Protein AF-X1HHQ2-F1 (afdb_monomer_lite)

InterPro domains:
  IPR000014 PAS domain [PF13188] (53-90)
  IPR000700 PAS-associated, C-terminal [PS50113] (1-49)
  IPR035965 PAS domain superfamily [SSF55785] (5-42)
  IPR035965 PAS domain superfamily [SSF55785] (36-102)

pLDDT: mean 83.86, std 17.15, range [32.47, 96.12]

Secondary structure (DSSP, 8-state):
--EEEEEETTEEEEEEEEEEE-TTS-EEEEEEEEEE-HHHHHHHHHHHHHHHHHHHHHHH-SS--EEEEE-TTS-EEEEEE-HHHHHHHT--GGGGTT-B--TTS---------

Organism: NCBI:txid412755

Sequence (114 aa):
REATIRQLNGRWVEISADPVFNDEGEITGAVHIITDITQRKLAELKSIESEKRFRNIFESIPIGLHVYKLNSDGQLVFIDANPTADKILNADYKATIGTFISKKECQFDELNTI

Structure (mmCIF, N/CA/C/O backbone):
data_AF-X1HHQ2-F1
#
_entry.id   AF-X1HHQ2-F1
#
loop_
_atom_site.group_PDB
_atom_site.id
_atom_site.type_symbol
_atom_site.label_atom_id
_atom_site.label_alt_id
_atom_site.label_comp_id
_atom_site.label_asym_id
_atom_site.label_entity_id
_atom_site.label_seq_id
_atom_site.pdbx_PDB_ins_code
_atom_site.Cartn_x
_atom_site.Cartn_y
_atom_site.Cartn_z
_atom_site.occupancy
_atom_site.B_iso_or_equiv
_atom_site.auth_seq_id
_atom_site.auth_comp_id
_atom_site.auth_asym_id
_atom_site.auth_atom_id
_atom_site.pdbx_PDB_model_num
ATOM 1 N N . ARG A 1 1 ? 17.901 -9.599 -19.672 1.00 63.44 1 ARG A N 1
ATOM 2 C CA . ARG A 1 1 ? 16.909 -8.522 -19.495 1.00 63.44 1 ARG A CA 1
ATOM 3 C C . ARG A 1 1 ? 16.755 -8.087 -18.037 1.00 63.44 1 ARG A C 1
ATOM 5 O O . ARG A 1 1 ? 15.857 -8.546 -17.341 1.00 63.44 1 ARG A O 1
ATOM 12 N N . GLU A 1 2 ? 17.608 -7.175 -17.580 1.00 74.94 2 GLU A N 1
ATOM 13 C CA . GLU A 1 2 ? 17.379 -6.415 -16.345 1.00 74.94 2 GLU A CA 1
ATOM 14 C C . GLU A 1 2 ? 16.826 -5.038 -16.727 1.00 74.94 2 GLU A C 1
ATOM 16 O O . GLU A 1 2 ? 17.381 -4.358 -17.593 1.00 74.94 2 GLU A O 1
ATOM 21 N N . ALA A 1 3 ? 15.696 -4.646 -16.138 1.00 84.31 3 ALA A N 1
ATOM 22 C CA . ALA A 1 3 ? 15.099 -3.332 -16.349 1.00 84.31 3 ALA A CA 1
ATOM 23 C C . ALA A 1 3 ? 15.422 -2.436 -15.151 1.00 84.31 3 ALA A C 1
ATOM 25 O O . ALA A 1 3 ? 15.148 -2.794 -14.007 1.00 84.31 3 ALA A O 1
ATOM 26 N N . THR A 1 4 ? 16.000 -1.266 -15.408 1.00 91.88 4 THR A N 1
ATOM 27 C CA . THR A 1 4 ? 16.317 -0.277 -14.375 1.00 91.88 4 THR A CA 1
ATOM 28 C C . THR A 1 4 ? 15.399 0.926 -14.511 1.00 91.88 4 THR A C 1
ATOM 30 O 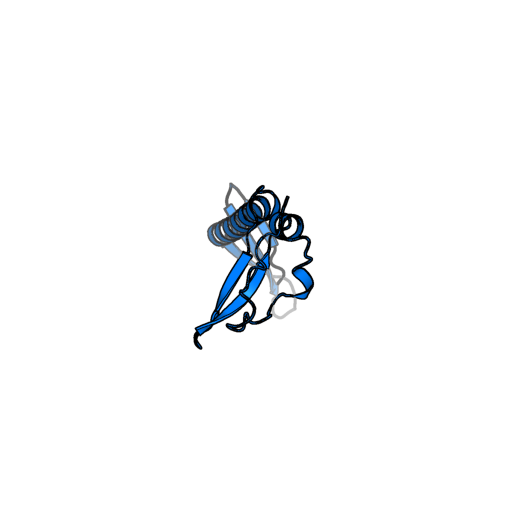O . THR A 1 4 ? 15.257 1.496 -15.591 1.00 91.88 4 THR A O 1
ATOM 33 N N . ILE A 1 5 ? 14.813 1.354 -13.395 1.00 93.56 5 ILE A N 1
ATOM 34 C CA . ILE A 1 5 ? 14.018 2.579 -13.336 1.00 93.56 5 ILE A CA 1
ATOM 35 C C . ILE A 1 5 ? 14.932 3.753 -12.974 1.00 93.56 5 ILE A C 1
ATOM 37 O O . ILE A 1 5 ? 15.689 3.701 -12.000 1.00 93.56 5 ILE A O 1
ATOM 41 N N . ARG A 1 6 ? 14.859 4.827 -13.759 1.00 92.44 6 ARG A N 1
ATOM 42 C CA . ARG A 1 6 ? 15.592 6.080 -13.544 1.00 92.44 6 ARG A CA 1
ATOM 43 C C . ARG A 1 6 ? 14.648 7.265 -13.680 1.00 92.44 6 ARG A C 1
ATOM 45 O O . ARG A 1 6 ? 13.663 7.207 -14.411 1.00 92.44 6 ARG A O 1
ATOM 52 N N . GLN A 1 7 ? 14.972 8.352 -12.993 1.00 92.25 7 GLN A N 1
ATOM 53 C CA . GLN A 1 7 ? 14.294 9.626 -13.181 1.00 92.25 7 GLN A CA 1
ATOM 54 C C . GLN A 1 7 ? 15.178 10.532 -14.042 1.00 92.25 7 GLN A C 1
ATOM 56 O O . GLN A 1 7 ? 16.324 10.791 -13.684 1.00 92.25 7 GLN A O 1
ATOM 61 N N . LEU A 1 8 ? 14.660 10.987 -15.182 1.00 90.19 8 LEU A N 1
ATOM 62 C CA . LEU A 1 8 ? 15.361 11.848 -16.135 1.00 90.19 8 LEU A CA 1
ATOM 63 C C . LEU A 1 8 ? 14.459 13.033 -16.484 1.00 90.19 8 LEU A C 1
ATOM 65 O O . LEU A 1 8 ? 13.341 12.840 -16.957 1.00 90.19 8 LEU A O 1
ATOM 69 N N . ASN A 1 9 ? 14.928 14.260 -16.241 1.00 89.94 9 ASN A N 1
ATOM 70 C CA . ASN A 1 9 ? 14.209 15.504 -16.563 1.00 89.94 9 ASN A CA 1
ATOM 71 C C . ASN A 1 9 ? 12.746 15.528 -16.069 1.00 89.94 9 ASN A C 1
ATOM 73 O O . ASN A 1 9 ? 11.834 15.921 -16.794 1.00 89.94 9 ASN A O 1
ATOM 77 N N . GLY A 1 10 ? 12.509 15.056 -14.840 1.00 87.75 10 GLY A N 1
ATOM 78 C CA . GLY A 1 10 ? 11.174 15.015 -14.231 1.00 87.75 10 GLY A CA 1
ATOM 79 C C . GLY A 1 10 ? 10.280 13.859 -14.692 1.00 87.75 10 GLY A C 1
ATOM 80 O O . GLY A 1 10 ? 9.161 13.734 -14.201 1.00 87.75 10 GLY A O 1
ATOM 81 N N . ARG A 1 11 ? 10.763 12.984 -15.579 1.00 92.06 11 ARG A N 1
ATOM 82 C CA . ARG A 1 11 ? 10.050 11.784 -16.028 1.00 92.06 11 ARG A CA 1
ATOM 83 C C . ARG A 1 11 ? 10.655 10.532 -15.426 1.00 92.06 11 ARG A C 1
ATOM 85 O O . ARG A 1 11 ? 11.868 10.442 -15.248 1.00 92.06 11 ARG A O 1
ATOM 92 N N . TRP A 1 12 ? 9.807 9.560 -15.134 1.00 95.12 12 TRP A N 1
ATOM 93 C CA . TRP A 1 12 ? 10.245 8.226 -14.758 1.00 95.12 12 TRP A CA 1
ATOM 94 C C . TRP A 1 12 ? 10.363 7.391 -16.018 1.00 95.12 12 TRP A C 1
ATOM 96 O O . TRP A 1 12 ? 9.391 7.249 -16.755 1.00 95.12 12 TRP A O 1
ATOM 106 N N . VAL A 1 13 ? 11.541 6.832 -16.254 1.00 96.12 13 VAL A N 1
ATOM 107 C CA . VAL A 1 13 ? 11.797 5.944 -17.382 1.00 96.12 13 VAL A CA 1
ATOM 108 C C . VAL A 1 13 ? 12.263 4.590 -16.882 1.00 96.12 13 VAL A C 1
ATOM 110 O O . VAL A 1 13 ? 13.068 4.485 -15.959 1.00 96.12 13 VAL A O 1
ATOM 113 N N . GLU A 1 14 ? 11.739 3.547 -17.497 1.00 95.94 14 GLU A N 1
ATOM 114 C CA . GLU A 1 14 ? 12.211 2.181 -17.348 1.00 95.94 14 GLU A CA 1
ATOM 115 C C . GLU A 1 14 ? 13.080 1.867 -18.560 1.00 95.94 14 GLU A C 1
ATOM 117 O O . GLU A 1 14 ? 12.644 2.021 -19.701 1.00 95.94 14 GLU A O 1
ATOM 122 N N . ILE A 1 15 ? 14.333 1.499 -18.310 1.00 94.81 15 ILE A N 1
ATOM 123 C CA . ILE A 1 15 ? 15.318 1.230 -19.353 1.00 94.81 15 ILE A CA 1
ATOM 124 C C . ILE A 1 15 ? 15.741 -0.224 -19.225 1.00 94.81 15 ILE A C 1
ATOM 126 O O . ILE A 1 15 ? 16.207 -0.646 -18.167 1.00 94.81 15 ILE A O 1
ATOM 130 N N . SER A 1 16 ? 15.604 -0.980 -20.309 1.00 94.31 16 SER A N 1
ATOM 131 C CA . SER A 1 16 ? 16.189 -2.315 -20.439 1.00 94.31 16 SER A CA 1
ATOM 132 C C . SER A 1 16 ? 17.062 -2.372 -21.683 1.00 94.31 16 SER A C 1
ATOM 134 O O . SER A 1 16 ? 16.780 -1.694 -22.673 1.00 94.31 16 SER A O 1
ATOM 136 N N . ALA A 1 17 ? 18.141 -3.141 -21.602 1.00 94.06 17 ALA A N 1
ATOM 137 C CA . ALA A 1 17 ? 19.074 -3.343 -22.694 1.00 94.06 17 ALA A CA 1
ATOM 138 C C . ALA A 1 17 ? 19.389 -4.831 -22.808 1.00 94.06 17 ALA A C 1
ATOM 140 O O . ALA A 1 17 ? 19.671 -5.469 -21.792 1.00 94.06 17 ALA A O 1
ATOM 141 N N . ASP A 1 18 ? 19.353 -5.361 -24.025 1.00 93.56 18 ASP A N 1
ATOM 142 C CA . ASP A 1 18 ? 19.777 -6.728 -24.310 1.00 93.56 18 ASP A CA 1
ATOM 143 C C . ASP A 1 18 ? 20.801 -6.703 -25.465 1.00 93.56 18 ASP A C 1
ATOM 145 O O . ASP A 1 18 ? 20.575 -6.018 -26.470 1.00 93.56 18 ASP A O 1
ATOM 149 N N . PRO A 1 19 ? 21.954 -7.384 -25.322 1.00 93.94 19 PRO A N 1
ATOM 150 C CA . PRO A 1 19 ? 22.965 -7.448 -26.371 1.00 93.94 19 PRO A CA 1
ATOM 151 C C . PRO A 1 19 ? 22.457 -8.247 -27.577 1.00 93.94 19 PRO A C 1
ATOM 153 O O . PRO A 1 19 ? 21.691 -9.200 -27.436 1.00 93.94 19 PRO A O 1
ATOM 156 N N . VAL A 1 20 ? 22.914 -7.859 -28.763 1.00 94.50 20 VAL A N 1
ATOM 157 C CA . VAL A 1 20 ? 22.691 -8.577 -30.020 1.00 94.50 20 VAL A CA 1
ATOM 158 C C . VAL A 1 20 ? 23.981 -9.296 -30.376 1.00 94.50 20 VAL A C 1
ATOM 160 O O . VAL A 1 20 ? 25.042 -8.671 -30.407 1.00 94.50 20 VAL A O 1
ATOM 163 N N . PHE A 1 21 ? 23.878 -10.595 -30.633 1.00 95.62 21 PHE A N 1
ATOM 164 C CA . PHE A 1 21 ? 25.005 -11.444 -31.003 1.00 95.62 21 PHE A CA 1
ATOM 165 C C . PHE A 1 21 ? 24.936 -11.806 -32.491 1.00 95.62 21 PHE A C 1
ATOM 167 O O . PHE A 1 21 ? 23.837 -11.936 -33.034 1.00 95.62 21 PHE A O 1
ATOM 174 N N . ASN A 1 22 ? 26.087 -11.952 -33.151 1.00 94.81 22 ASN A N 1
ATOM 175 C CA . ASN A 1 22 ? 26.169 -12.637 -34.446 1.00 94.81 22 ASN A CA 1
ATOM 176 C C . ASN A 1 22 ? 26.175 -14.168 -34.265 1.00 94.81 22 ASN A C 1
ATOM 178 O O . ASN A 1 22 ? 26.164 -14.680 -33.143 1.00 94.81 22 ASN A O 1
ATOM 182 N N . ASP A 1 23 ? 26.240 -14.893 -35.382 1.00 95.12 23 ASP A N 1
ATOM 183 C CA . ASP A 1 23 ? 26.292 -16.361 -35.407 1.00 95.12 23 ASP A CA 1
ATOM 184 C C . ASP A 1 23 ? 27.562 -16.938 -34.744 1.00 95.12 23 ASP A C 1
ATOM 186 O O . ASP A 1 23 ? 27.595 -18.111 -34.376 1.00 95.12 23 ASP A O 1
ATOM 190 N N . GLU A 1 24 ? 28.596 -16.115 -34.548 1.00 95.19 24 GLU A N 1
ATOM 191 C CA . GLU A 1 24 ? 29.866 -16.467 -33.897 1.00 95.19 24 GLU A CA 1
ATOM 192 C C . GLU A 1 24 ? 29.842 -16.201 -32.377 1.00 95.19 24 GLU A C 1
ATOM 194 O O . GLU A 1 24 ? 30.803 -16.510 -31.672 1.00 95.19 24 GLU A O 1
ATOM 199 N N . GLY A 1 25 ? 28.734 -15.670 -31.845 1.00 92.94 25 GLY A N 1
ATOM 200 C CA . GLY A 1 25 ? 28.579 -15.333 -30.428 1.00 92.94 25 GLY A CA 1
ATOM 201 C C . GLY A 1 25 ? 29.235 -14.009 -30.021 1.00 92.94 25 GLY A C 1
ATOM 202 O O . GLY A 1 25 ? 29.320 -13.705 -28.830 1.00 92.94 25 GLY A O 1
ATOM 203 N N . GLU A 1 26 ? 29.678 -13.202 -30.983 1.00 94.88 26 GLU A N 1
ATOM 204 C CA . GLU A 1 26 ? 30.251 -11.879 -30.754 1.00 94.88 26 GLU A CA 1
ATOM 205 C C . GLU A 1 26 ? 29.158 -10.809 -30.676 1.00 94.88 26 GLU A C 1
ATOM 207 O O . GLU A 1 26 ? 28.161 -10.846 -31.400 1.00 94.88 26 GLU A O 1
ATOM 212 N N . ILE A 1 27 ? 29.347 -9.822 -29.797 1.00 94.19 27 ILE A N 1
ATOM 213 C CA . ILE A 1 27 ? 28.402 -8.713 -29.633 1.00 94.19 27 ILE A CA 1
ATOM 214 C C . ILE A 1 27 ? 28.509 -7.775 -30.838 1.00 94.19 27 ILE A C 1
ATOM 216 O O . ILE A 1 27 ? 29.525 -7.111 -31.032 1.00 94.19 27 ILE A O 1
ATOM 220 N N . THR A 1 28 ? 27.424 -7.659 -31.598 1.00 95.12 28 THR A N 1
ATOM 221 C CA . THR A 1 28 ? 27.305 -6.752 -32.751 1.00 95.12 28 THR A CA 1
ATOM 222 C C . THR A 1 28 ? 26.515 -5.486 -32.441 1.00 95.12 28 THR A C 1
ATOM 224 O O . THR A 1 28 ? 26.560 -4.520 -33.202 1.00 95.12 28 THR A O 1
ATOM 227 N N . GLY A 1 29 ? 25.811 -5.454 -31.309 1.00 93.31 29 GLY A N 1
ATOM 228 C CA . GLY A 1 29 ? 25.075 -4.279 -30.865 1.00 93.31 29 GLY A CA 1
ATOM 229 C C . GLY A 1 29 ? 24.273 -4.519 -29.593 1.00 93.31 29 GLY A C 1
ATOM 230 O O . GLY A 1 29 ? 24.471 -5.503 -28.882 1.00 93.31 29 GLY A O 1
ATOM 231 N N . ALA A 1 30 ? 23.347 -3.606 -29.309 1.00 92.88 30 ALA A N 1
ATOM 232 C CA . ALA A 1 30 ? 22.404 -3.726 -28.205 1.00 92.88 30 ALA A CA 1
ATOM 233 C C . ALA A 1 30 ? 21.039 -3.159 -28.603 1.00 92.88 30 ALA A C 1
ATOM 235 O O . ALA A 1 30 ? 20.950 -2.125 -29.268 1.00 92.88 30 ALA A O 1
ATOM 236 N N . VAL A 1 31 ? 19.972 -3.818 -28.160 1.00 93.69 31 VAL A N 1
ATOM 237 C CA . VAL A 1 31 ? 18.606 -3.303 -28.252 1.00 93.69 31 VAL A CA 1
ATOM 238 C C . VAL A 1 31 ? 18.272 -2.628 -26.934 1.00 93.69 31 VAL A C 1
ATOM 240 O O . VAL A 1 31 ? 18.278 -3.271 -25.887 1.00 93.69 31 VAL A O 1
ATOM 243 N N . HIS A 1 32 ? 17.948 -1.338 -26.993 1.00 93.19 32 HIS A N 1
ATOM 244 C CA . HIS A 1 32 ? 17.473 -0.579 -25.843 1.00 93.19 32 HIS A CA 1
ATOM 245 C C . HIS A 1 32 ? 15.969 -0.351 -25.941 1.00 93.19 32 HIS A C 1
ATOM 247 O O . HIS A 1 32 ? 15.468 0.152 -26.946 1.00 93.19 32 HIS A O 1
ATOM 253 N N . ILE A 1 33 ? 15.254 -0.661 -24.864 1.00 93.31 33 ILE A N 1
ATOM 254 C CA . ILE A 1 33 ? 13.852 -0.291 -24.689 1.00 93.31 33 ILE A CA 1
ATOM 255 C C . ILE A 1 33 ? 13.795 0.742 -23.574 1.00 93.31 33 ILE A C 1
ATOM 257 O O . ILE A 1 33 ? 14.188 0.457 -22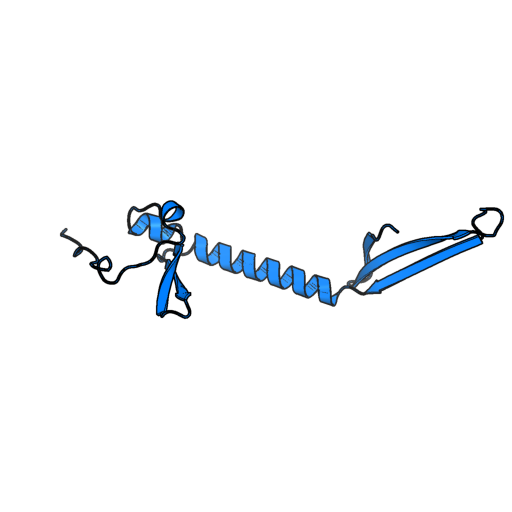.442 1.00 93.31 33 ILE A O 1
ATOM 261 N N . ILE A 1 34 ? 13.299 1.931 -23.911 1.00 94.00 34 ILE A N 1
ATOM 262 C CA . ILE A 1 34 ? 13.069 3.031 -22.976 1.00 94.00 34 ILE A CA 1
ATOM 263 C C . ILE A 1 34 ? 11.566 3.271 -22.929 1.00 94.00 34 ILE A C 1
ATOM 265 O O . ILE A 1 34 ? 10.955 3.642 -23.930 1.00 94.00 34 ILE A O 1
ATOM 269 N N . THR A 1 35 ? 10.959 3.045 -21.772 1.00 94.81 35 THR A N 1
ATOM 270 C CA . THR A 1 35 ? 9.525 3.243 -21.560 1.00 94.81 35 THR A CA 1
ATOM 271 C C . THR A 1 35 ? 9.311 4.367 -20.563 1.00 94.81 35 THR A C 1
ATOM 273 O O . THR A 1 35 ? 9.804 4.308 -19.440 1.00 94.81 35 THR A O 1
ATOM 276 N N . ASP A 1 36 ? 8.563 5.397 -20.959 1.00 95.00 36 ASP A N 1
ATOM 277 C CA . ASP A 1 36 ? 8.091 6.422 -20.029 1.00 95.00 36 ASP A CA 1
ATOM 278 C C . ASP A 1 36 ? 7.015 5.813 -19.119 1.00 95.00 36 ASP A C 1
ATOM 280 O O . ASP A 1 36 ? 5.936 5.424 -19.566 1.00 95.00 36 ASP A O 1
ATOM 284 N N . ILE A 1 37 ? 7.329 5.709 -17.831 1.00 95.56 37 ILE A N 1
ATOM 285 C CA . ILE A 1 37 ? 6.460 5.163 -16.786 1.00 95.56 37 ILE A CA 1
ATOM 286 C C . ILE A 1 37 ? 6.006 6.249 -15.801 1.00 95.56 37 ILE A C 1
ATOM 288 O O . ILE A 1 37 ? 5.548 5.935 -14.700 1.00 95.56 37 ILE A O 1
ATOM 292 N N . THR A 1 38 ? 6.117 7.529 -16.171 1.00 94.88 38 THR A N 1
ATOM 293 C CA . THR A 1 38 ? 5.801 8.666 -15.289 1.00 94.88 38 THR A CA 1
ATOM 294 C C . THR A 1 38 ? 4.383 8.581 -14.738 1.00 94.88 38 THR A C 1
ATOM 296 O O . THR A 1 38 ? 4.188 8.683 -13.530 1.00 94.88 38 THR A O 1
ATOM 299 N N . GLN A 1 39 ? 3.395 8.318 -15.596 1.00 94.62 39 GLN A N 1
ATOM 300 C CA . GLN A 1 39 ? 1.993 8.222 -15.175 1.00 94.62 39 GLN A CA 1
ATOM 301 C C . GLN A 1 39 ? 1.757 7.057 -14.208 1.00 94.62 39 GLN A C 1
ATOM 303 O O . GLN A 1 39 ? 1.088 7.228 -13.190 1.00 94.62 39 GLN A O 1
ATOM 308 N N . ARG A 1 40 ? 2.375 5.895 -14.473 1.00 94.19 40 ARG A N 1
ATOM 309 C CA . ARG A 1 40 ? 2.319 4.727 -13.580 1.00 94.19 40 ARG A CA 1
ATOM 310 C C . ARG A 1 40 ? 2.877 5.077 -12.201 1.00 94.19 40 ARG A C 1
ATOM 312 O O . ARG A 1 40 ? 2.242 4.785 -11.192 1.00 94.19 40 ARG A O 1
ATOM 319 N N . LYS A 1 41 ? 4.035 5.745 -12.160 1.00 93.88 41 LYS A N 1
ATOM 320 C CA . LYS A 1 41 ? 4.688 6.140 -10.907 1.00 93.88 41 LYS A CA 1
ATOM 321 C C . LYS A 1 41 ? 3.914 7.201 -10.134 1.00 93.88 41 LYS A C 1
ATOM 323 O O . LYS A 1 41 ? 3.813 7.094 -8.918 1.00 93.88 41 LYS A O 1
ATOM 328 N N . LEU A 1 42 ? 3.324 8.187 -10.806 1.00 92.12 42 LEU A N 1
ATOM 329 C CA . LEU A 1 42 ? 2.490 9.192 -10.141 1.00 92.12 42 LEU A CA 1
ATOM 330 C C . LEU A 1 42 ? 1.228 8.577 -9.525 1.00 92.12 42 LEU A C 1
ATOM 332 O O . LEU A 1 42 ? 0.868 8.930 -8.405 1.00 92.12 42 LEU A O 1
ATOM 336 N N . ALA A 1 43 ? 0.581 7.637 -10.219 1.00 91.50 43 ALA A N 1
ATOM 337 C CA . ALA A 1 43 ? -0.572 6.920 -9.678 1.00 91.50 43 ALA A CA 1
ATOM 338 C C . ALA A 1 43 ? -0.202 6.084 -8.439 1.00 91.50 43 ALA A C 1
ATOM 340 O O . ALA A 1 43 ? -0.902 6.144 -7.429 1.00 91.50 43 ALA A O 1
ATOM 341 N N . GLU A 1 44 ? 0.925 5.367 -8.491 1.00 92.38 44 GLU A N 1
ATOM 342 C CA . GLU A 1 44 ? 1.468 4.596 -7.364 1.00 92.38 44 GLU A CA 1
ATOM 343 C C . GLU A 1 44 ? 1.745 5.500 -6.152 1.00 92.38 44 GLU A C 1
ATOM 345 O O . GLU A 1 44 ? 1.249 5.245 -5.054 1.00 92.38 44 GLU A O 1
ATOM 350 N N . LEU A 1 45 ? 2.463 6.610 -6.359 1.00 92.12 45 LEU A N 1
ATOM 351 C CA . LEU A 1 45 ? 2.784 7.56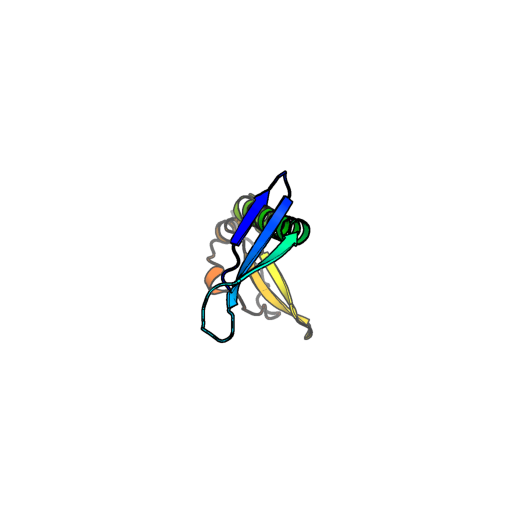8 -5.300 1.00 92.12 45 LEU A CA 1
ATOM 352 C C . LEU A 1 45 ? 1.531 8.197 -4.691 1.00 92.12 45 LEU A C 1
ATOM 354 O O . LEU A 1 45 ? 1.431 8.283 -3.470 1.00 92.12 45 LEU A O 1
ATOM 358 N N . LYS A 1 46 ? 0.550 8.575 -5.518 1.00 91.31 46 LYS A N 1
ATOM 359 C CA . LYS A 1 46 ? -0.725 9.121 -5.042 1.00 91.31 46 LYS A CA 1
ATOM 360 C C . LYS A 1 46 ? -1.497 8.109 -4.196 1.00 91.31 46 LYS A C 1
ATOM 362 O O . LYS A 1 46 ? -2.101 8.496 -3.196 1.00 91.31 46 LYS A O 1
ATOM 367 N N . SER A 1 47 ? -1.480 6.830 -4.576 1.00 91.56 47 SER A N 1
ATOM 368 C CA . SER A 1 47 ? -2.106 5.761 -3.790 1.00 91.56 47 SER A CA 1
ATOM 369 C C . SER A 1 47 ? -1.435 5.627 -2.424 1.00 91.56 47 SER A C 1
ATOM 371 O O . SER A 1 47 ? -2.119 5.660 -1.404 1.00 91.56 47 SER A O 1
ATOM 373 N N . ILE A 1 48 ? -0.100 5.571 -2.397 1.00 92.44 48 ILE A N 1
ATOM 374 C CA . ILE A 1 48 ? 0.689 5.473 -1.160 1.00 92.44 48 ILE A CA 1
ATOM 375 C C . ILE A 1 48 ? 0.462 6.692 -0.260 1.00 92.44 48 ILE A C 1
ATOM 377 O O . ILE A 1 48 ? 0.299 6.554 0.950 1.00 92.44 48 ILE A O 1
ATOM 381 N N . GLU A 1 49 ? 0.457 7.898 -0.825 1.00 92.19 49 GLU A N 1
ATOM 382 C CA . GLU A 1 49 ? 0.221 9.130 -0.073 1.00 92.19 49 GLU A CA 1
ATOM 383 C C . GLU A 1 49 ? -1.194 9.171 0.510 1.00 92.19 49 GLU A C 1
ATOM 385 O O . GLU A 1 49 ? -1.375 9.528 1.674 1.00 92.19 49 GLU A O 1
ATOM 390 N N . SER A 1 50 ? -2.192 8.749 -0.269 1.00 91.19 50 SER A N 1
ATOM 391 C CA . SER A 1 50 ? -3.583 8.686 0.186 1.00 91.19 50 SER A CA 1
ATOM 392 C C . SER A 1 50 ? -3.757 7.669 1.313 1.00 91.19 50 SER A C 1
ATOM 394 O O . SER A 1 50 ? -4.404 7.983 2.310 1.00 91.19 50 SER A O 1
ATOM 396 N N . GLU A 1 51 ? -3.142 6.489 1.197 1.00 92.06 51 GLU A N 1
ATOM 397 C CA . GLU A 1 51 ? -3.161 5.467 2.246 1.00 92.06 51 GLU A CA 1
ATOM 398 C C . GLU A 1 51 ? -2.462 5.956 3.518 1.00 92.06 51 GLU A C 1
ATOM 400 O O . GLU A 1 51 ? -3.027 5.855 4.605 1.00 92.06 51 GLU A O 1
ATOM 405 N N . LYS A 1 52 ? -1.271 6.559 3.400 1.00 93.19 52 LYS A N 1
ATOM 406 C CA . LYS A 1 52 ? -0.558 7.152 4.543 1.00 93.19 52 LYS A CA 1
ATOM 407 C C . LYS A 1 52 ? -1.381 8.238 5.216 1.00 93.19 52 LYS A C 1
ATOM 409 O O . LYS A 1 52 ? -1.477 8.271 6.438 1.00 93.19 52 LYS A O 1
ATOM 414 N N . ARG A 1 53 ? -1.994 9.125 4.430 1.00 91.75 53 ARG A N 1
ATOM 415 C CA . ARG A 1 53 ? -2.855 10.185 4.956 1.00 91.75 53 ARG A CA 1
ATOM 416 C C . ARG A 1 53 ? -4.064 9.601 5.678 1.00 91.75 53 ARG A C 1
ATOM 418 O O . ARG A 1 53 ? -4.367 10.051 6.778 1.00 91.75 53 ARG A O 1
ATOM 425 N N . PHE A 1 54 ? -4.723 8.605 5.087 1.00 92.25 54 PHE A N 1
ATOM 426 C CA . PHE A 1 54 ? -5.829 7.900 5.727 1.00 92.25 54 PHE A CA 1
ATOM 427 C C . PHE A 1 54 ? -5.385 7.258 7.041 1.00 92.25 54 PHE A C 1
ATOM 429 O O . PHE A 1 54 ? -6.006 7.524 8.062 1.00 92.25 54 PHE A O 1
ATOM 436 N N . ARG A 1 55 ? -4.285 6.497 7.041 1.00 91.25 55 ARG A N 1
ATOM 437 C CA . ARG A 1 55 ? -3.742 5.836 8.233 1.00 91.25 55 ARG A CA 1
ATOM 438 C C . ARG A 1 55 ? -3.413 6.831 9.340 1.00 91.25 55 ARG A C 1
ATOM 440 O O . ARG A 1 55 ? -3.839 6.639 10.470 1.00 91.25 55 ARG A O 1
ATOM 447 N N . ASN A 1 56 ? -2.746 7.933 9.002 1.00 91.69 56 ASN A N 1
ATOM 448 C CA . ASN A 1 56 ? -2.432 8.986 9.962 1.00 91.69 56 ASN A CA 1
ATOM 449 C C . ASN A 1 56 ? -3.699 9.575 10.587 1.00 91.69 56 ASN A C 1
ATOM 451 O O . ASN A 1 56 ? -3.752 9.755 11.799 1.00 91.69 56 ASN A O 1
ATOM 455 N N . ILE A 1 57 ? -4.721 9.876 9.780 1.00 91.50 57 ILE A N 1
ATOM 456 C CA . ILE A 1 57 ? -6.002 10.378 10.291 1.00 91.50 57 ILE A CA 1
ATOM 457 C C . ILE A 1 57 ? -6.656 9.313 11.173 1.00 91.50 57 ILE A C 1
ATOM 459 O O . ILE A 1 57 ? -6.991 9.599 12.315 1.00 91.50 57 ILE A O 1
ATOM 463 N N . PHE A 1 58 ? -6.792 8.089 10.672 1.00 93.81 58 PHE A N 1
ATOM 464 C CA . PHE A 1 58 ? -7.431 6.985 11.375 1.00 93.81 58 PHE A CA 1
ATOM 465 C C . PHE A 1 58 ? -6.797 6.756 12.753 1.00 93.81 58 PHE A C 1
ATOM 467 O O . PHE A 1 58 ? -7.513 6.728 13.749 1.00 93.81 58 PHE A O 1
ATOM 474 N N . GLU A 1 59 ? -5.465 6.694 12.830 1.00 92.25 59 GLU A N 1
ATOM 475 C CA . GLU A 1 59 ? -4.724 6.395 14.060 1.00 92.25 59 GLU A CA 1
ATOM 476 C C . GLU A 1 59 ? -4.649 7.567 15.056 1.00 92.25 59 GLU A C 1
ATOM 478 O O . GLU A 1 59 ? -4.558 7.326 16.260 1.00 92.25 59 GLU A O 1
ATOM 483 N N . SER A 1 60 ? -4.676 8.823 14.589 1.00 91.25 60 SER A N 1
ATOM 484 C CA . SER A 1 60 ? -4.401 9.996 15.444 1.00 91.25 60 SER A CA 1
ATOM 485 C C . SER A 1 60 ? -5.627 10.783 15.901 1.00 91.25 60 SER A C 1
ATOM 487 O O . SER A 1 60 ? -5.510 11.591 16.825 1.00 91.25 60 SER A O 1
ATOM 489 N N . ILE A 1 61 ? -6.797 10.592 15.284 1.00 93.94 61 ILE A N 1
ATOM 490 C CA . ILE A 1 61 ? -7.972 11.379 15.664 1.00 93.94 61 ILE A CA 1
ATOM 491 C C . ILE A 1 61 ? -8.481 11.002 17.066 1.00 93.94 61 ILE A C 1
ATOM 493 O O . ILE A 1 61 ? -8.543 9.821 17.418 1.00 93.94 61 ILE A O 1
ATOM 497 N N . PRO A 1 62 ? -8.939 11.984 17.862 1.00 91.69 62 PRO A N 1
ATOM 498 C CA . PRO A 1 62 ? -9.491 11.756 19.197 1.00 91.69 62 PRO A CA 1
ATOM 499 C C . PRO A 1 62 ? -10.954 11.269 19.163 1.00 91.69 62 PRO A C 1
ATOM 501 O O . PRO A 1 62 ? -11.700 11.472 20.114 1.00 91.69 62 PRO A O 1
ATOM 504 N N . ILE A 1 63 ? -11.375 10.633 18.066 1.00 92.56 63 ILE A N 1
ATOM 505 C CA . ILE A 1 63 ? -12.713 10.066 17.879 1.00 92.56 63 ILE A CA 1
ATOM 506 C C . ILE A 1 63 ? -12.554 8.560 17.689 1.00 92.56 63 ILE A C 1
ATOM 508 O O . ILE A 1 63 ? -11.727 8.132 16.884 1.00 92.56 63 ILE A O 1
ATOM 512 N N . GLY A 1 64 ? -13.343 7.766 18.414 1.00 92.62 64 GLY A N 1
ATOM 513 C CA . GLY A 1 64 ? -13.412 6.325 18.196 1.00 92.62 64 GLY A CA 1
ATOM 514 C C . GLY A 1 64 ? -14.079 6.007 16.858 1.00 92.62 64 GLY A C 1
ATOM 515 O O . GLY A 1 64 ? -15.200 6.446 16.607 1.00 92.62 64 GLY A O 1
ATOM 516 N N . LEU A 1 65 ? -13.391 5.261 15.998 1.00 92.44 65 LEU A N 1
ATOM 517 C CA . LEU A 1 65 ? -13.913 4.777 14.724 1.00 92.44 65 LEU A CA 1
ATOM 518 C C . LEU A 1 65 ? -13.925 3.258 14.699 1.00 92.44 65 LEU A C 1
ATOM 520 O O . LEU A 1 65 ? -12.902 2.631 14.958 1.00 92.44 65 LEU A O 1
ATOM 524 N N . HIS A 1 66 ? -15.058 2.698 14.283 1.00 91.06 66 HIS A N 1
ATOM 525 C CA . HIS A 1 66 ? -15.198 1.297 13.908 1.00 91.06 66 HIS A CA 1
ATOM 526 C C . HIS A 1 66 ? -15.575 1.198 12.435 1.00 91.06 66 HIS A C 1
ATOM 528 O O . HIS A 1 66 ? -16.426 1.942 11.941 1.00 91.06 66 HIS A O 1
ATOM 534 N N . VAL A 1 67 ? -14.948 0.263 11.736 1.00 91.00 67 VAL A N 1
ATOM 535 C CA . VAL A 1 67 ? -15.161 0.005 10.318 1.00 91.00 67 VAL A CA 1
ATOM 536 C C . VAL A 1 67 ? -15.863 -1.333 10.175 1.00 91.00 67 VAL A C 1
ATOM 538 O O . VAL A 1 67 ? -15.388 -2.358 10.662 1.00 91.00 67 VAL A O 1
ATOM 541 N N . TYR A 1 68 ? -16.981 -1.319 9.457 1.00 91.62 68 TYR A N 1
ATOM 542 C CA . TYR A 1 68 ? -17.769 -2.508 9.169 1.00 91.62 68 TYR A CA 1
ATOM 543 C C . TYR A 1 68 ? -17.912 -2.698 7.667 1.00 91.62 68 TYR A C 1
ATOM 545 O O . TYR A 1 68 ? -18.042 -1.735 6.910 1.00 91.62 68 TYR A O 1
ATOM 553 N N . LYS A 1 69 ? -17.947 -3.957 7.241 1.00 91.88 69 LYS A N 1
ATOM 554 C CA . LYS A 1 69 ? -18.313 -4.345 5.884 1.00 91.88 69 LYS A CA 1
ATOM 555 C C . LYS A 1 69 ? -19.689 -4.985 5.911 1.00 91.88 69 LYS A C 1
ATOM 557 O O . LYS A 1 69 ? -19.912 -5.941 6.647 1.00 91.88 69 LYS A O 1
ATOM 562 N N . LEU A 1 70 ? -20.586 -4.479 5.073 1.00 91.50 70 LEU A N 1
ATOM 563 C CA . LEU A 1 70 ? -21.844 -5.148 4.781 1.00 91.50 70 LEU A CA 1
AT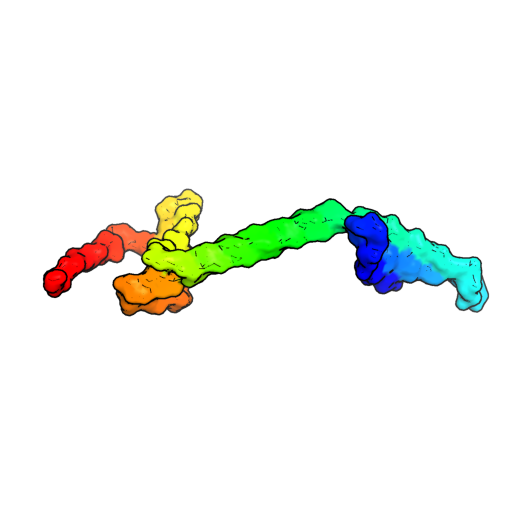OM 564 C C . LEU A 1 70 ? -21.602 -6.189 3.686 1.00 91.50 70 LEU A C 1
ATOM 566 O O . LEU A 1 70 ? -21.228 -5.846 2.562 1.00 91.50 70 LEU A O 1
ATOM 570 N N . ASN A 1 71 ? -21.784 -7.457 4.026 1.00 89.25 71 ASN A N 1
ATOM 571 C CA . ASN A 1 71 ? -21.742 -8.549 3.065 1.00 89.25 71 ASN A CA 1
ATOM 572 C C . ASN A 1 71 ? -23.045 -8.621 2.253 1.00 89.25 71 ASN A C 1
ATOM 574 O O . ASN A 1 71 ? -24.073 -8.050 2.618 1.00 89.25 71 ASN A O 1
ATOM 578 N N . SER A 1 72 ? -23.005 -9.342 1.129 1.00 91.38 72 SER A N 1
ATOM 579 C CA . SER A 1 72 ? -24.143 -9.491 0.209 1.00 91.38 72 SER A CA 1
ATOM 580 C C . SER A 1 72 ? -25.343 -10.229 0.812 1.00 91.38 72 SER A C 1
ATOM 582 O O . SER A 1 72 ? -26.454 -10.094 0.314 1.00 91.38 72 SER A O 1
ATOM 584 N N . ASP A 1 73 ? -25.131 -10.996 1.878 1.00 88.50 73 ASP A N 1
ATOM 585 C CA . ASP A 1 73 ? -26.161 -11.664 2.680 1.00 88.50 73 ASP A CA 1
ATOM 586 C C . ASP A 1 73 ? -26.755 -10.760 3.781 1.00 88.50 73 ASP A C 1
ATOM 588 O O . ASP A 1 73 ? -27.595 -11.199 4.566 1.00 88.50 73 ASP A O 1
ATOM 592 N N . GLY A 1 74 ? -26.340 -9.489 3.838 1.00 86.00 74 GLY A N 1
ATOM 593 C CA . GLY A 1 74 ? -26.823 -8.502 4.801 1.00 86.00 74 GLY A CA 1
ATOM 594 C C . GLY A 1 74 ? -26.122 -8.548 6.160 1.00 86.00 74 GLY A C 1
ATOM 595 O O . GLY A 1 74 ? -26.547 -7.848 7.080 1.00 86.00 74 GLY A O 1
ATOM 596 N N . GLN A 1 75 ? -25.061 -9.345 6.313 1.00 85.75 75 GLN A N 1
ATOM 597 C CA . GLN A 1 75 ? -24.304 -9.421 7.560 1.00 85.75 75 GLN A CA 1
ATOM 598 C C . GLN A 1 75 ? -23.290 -8.278 7.676 1.00 85.75 75 GLN A C 1
ATOM 600 O O . GLN A 1 75 ? -22.548 -7.997 6.733 1.00 85.75 75 GLN A O 1
ATOM 605 N N . LEU A 1 76 ? -23.236 -7.639 8.849 1.00 88.06 76 LEU A N 1
ATOM 606 C CA . LEU A 1 76 ? -22.180 -6.689 9.194 1.00 88.06 76 LEU A CA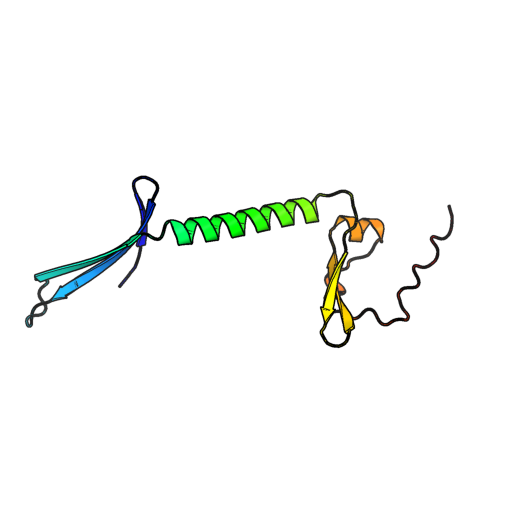 1
ATOM 607 C C . LEU A 1 76 ? -20.998 -7.438 9.808 1.00 88.06 76 LEU A C 1
ATOM 609 O O . LEU A 1 76 ? -21.124 -8.074 10.856 1.00 88.06 76 LEU A O 1
ATOM 613 N N . VAL A 1 77 ? -19.851 -7.328 9.150 1.00 87.00 77 VAL A N 1
ATOM 614 C CA . VAL A 1 77 ? -18.577 -7.873 9.614 1.00 87.00 77 VAL A CA 1
ATOM 615 C C . VAL A 1 77 ? -17.729 -6.728 10.128 1.00 87.00 77 VAL A C 1
ATOM 617 O O . VAL A 1 77 ? -17.520 -5.747 9.412 1.00 87.00 77 VAL A O 1
ATOM 620 N N . PHE A 1 78 ? -17.241 -6.848 11.357 1.00 87.75 78 PHE A N 1
ATOM 621 C CA . PHE A 1 78 ? -16.280 -5.900 11.901 1.00 87.75 78 PHE A CA 1
ATOM 622 C C . PHE A 1 78 ? -14.922 -6.084 11.215 1.00 87.75 78 PHE A C 1
ATOM 624 O O . PHE A 1 78 ? -14.394 -7.193 11.149 1.00 87.75 78 PHE A O 1
ATOM 631 N N . ILE A 1 79 ? -14.378 -5.002 10.663 1.00 90.19 79 ILE A N 1
ATOM 632 C CA . ILE A 1 79 ? -13.148 -5.021 9.863 1.00 90.19 79 ILE A CA 1
ATOM 633 C C . ILE A 1 79 ? -11.990 -4.387 10.616 1.00 90.19 79 ILE A C 1
ATOM 635 O O . ILE A 1 79 ? -10.880 -4.903 10.535 1.00 90.19 79 ILE A O 1
ATOM 639 N N . ASP A 1 80 ? -12.232 -3.273 11.306 1.00 90.62 80 ASP A N 1
ATOM 640 C CA . ASP A 1 80 ? -11.161 -2.539 11.972 1.00 90.62 80 ASP A CA 1
ATOM 641 C C . ASP A 1 80 ? -11.695 -1.544 13.009 1.00 90.62 80 ASP A C 1
ATOM 643 O O . ASP A 1 80 ? -12.839 -1.090 12.921 1.00 90.62 80 ASP A O 1
ATOM 647 N N . ALA A 1 81 ? -10.838 -1.152 13.944 1.00 91.50 81 ALA A N 1
ATOM 648 C CA . ALA A 1 81 ? -11.062 -0.057 14.877 1.00 91.50 81 ALA A CA 1
ATOM 649 C C . ALA A 1 81 ? -9.795 0.782 15.009 1.00 91.50 81 ALA A C 1
ATOM 651 O O . ALA A 1 81 ? -8.679 0.270 14.927 1.00 91.50 81 ALA A O 1
ATOM 652 N N . ASN A 1 82 ? -9.955 2.085 15.226 1.00 93.62 82 ASN A N 1
ATOM 653 C CA . ASN A 1 82 ? -8.796 2.913 15.516 1.00 93.62 82 ASN A CA 1
ATOM 654 C C . ASN A 1 82 ? -8.368 2.805 16.993 1.00 93.62 82 ASN A C 1
ATOM 656 O O . ASN A 1 82 ? -9.194 2.500 17.854 1.00 93.62 82 ASN A O 1
ATOM 660 N N . PRO A 1 83 ? -7.109 3.151 17.331 1.00 93.19 83 PRO A N 1
ATOM 661 C CA . PRO A 1 83 ? -6.613 3.060 18.707 1.00 93.19 83 PRO A CA 1
ATOM 662 C C . PRO A 1 83 ? -7.408 3.905 19.710 1.00 93.19 83 PRO A C 1
ATOM 664 O O . PRO A 1 83 ? -7.379 3.652 20.912 1.00 93.19 83 PRO A O 1
ATOM 667 N N . THR A 1 84 ? -8.081 4.959 19.246 1.00 93.88 84 THR A N 1
ATOM 668 C CA . THR A 1 84 ? -8.937 5.776 20.108 1.00 93.88 84 THR A CA 1
ATOM 669 C C . THR A 1 84 ? -10.215 5.036 20.499 1.00 93.88 84 THR A C 1
ATOM 671 O O . THR A 1 84 ? -10.635 5.150 21.648 1.00 93.88 84 THR A O 1
ATOM 674 N N . ALA A 1 85 ? -10.812 4.251 19.600 1.00 91.44 85 ALA A N 1
ATOM 675 C CA . ALA A 1 85 ? -11.970 3.422 19.921 1.00 91.44 85 ALA A CA 1
ATOM 676 C C . ALA A 1 85 ? -11.625 2.354 20.965 1.00 91.44 85 ALA A C 1
ATOM 678 O O . ALA A 1 85 ? -12.344 2.236 21.956 1.00 91.44 85 ALA A O 1
ATOM 679 N N . ASP A 1 86 ? -10.480 1.679 20.799 1.00 89.00 86 ASP A N 1
ATOM 680 C CA . ASP A 1 86 ? -9.944 0.719 21.775 1.00 89.00 86 ASP A CA 1
ATOM 681 C C . ASP A 1 86 ? -9.848 1.346 23.177 1.00 89.00 86 ASP A C 1
ATOM 683 O O . ASP A 1 86 ? -10.311 0.784 24.169 1.00 89.00 86 ASP A O 1
ATOM 687 N N . LYS A 1 87 ? -9.296 2.566 23.262 1.00 89.06 87 LYS A N 1
ATOM 688 C CA . LYS A 1 87 ? -9.162 3.305 24.528 1.00 89.06 87 LYS A CA 1
ATOM 689 C C . LYS A 1 87 ? -10.506 3.681 25.143 1.00 89.06 87 LYS A C 1
ATOM 691 O O . LYS A 1 87 ? -10.659 3.567 26.354 1.00 89.06 87 LYS A O 1
ATOM 696 N N . ILE A 1 88 ? -11.450 4.167 24.336 1.00 88.69 88 ILE A N 1
ATOM 697 C CA . ILE A 1 88 ? -12.770 4.608 24.815 1.00 88.69 88 ILE A CA 1
ATOM 698 C C . ILE A 1 88 ? -13.571 3.421 25.350 1.00 88.69 88 ILE A C 1
ATOM 700 O O . ILE A 1 88 ? -14.221 3.537 26.384 1.00 88.69 88 ILE A O 1
ATOM 704 N N . LEU A 1 89 ? -13.518 2.288 24.651 1.00 85.12 89 LEU A N 1
ATOM 705 C CA . LEU A 1 89 ? -14.295 1.095 24.984 1.00 85.12 89 LEU A CA 1
ATOM 706 C C . LEU A 1 89 ? -13.539 0.132 25.904 1.00 85.12 89 LEU A C 1
ATOM 708 O O . LEU A 1 89 ? -14.087 -0.898 26.286 1.00 85.12 89 LEU A O 1
ATOM 712 N N . ASN A 1 90 ? -12.305 0.485 26.281 1.00 85.06 90 ASN A N 1
ATOM 713 C CA . ASN A 1 90 ? -11.407 -0.335 27.088 1.00 85.06 90 ASN A CA 1
ATOM 714 C C . ASN A 1 90 ? -11.319 -1.781 26.561 1.00 85.06 90 ASN A C 1
ATOM 716 O O . ASN A 1 90 ? -11.405 -2.749 27.318 1.00 85.06 90 ASN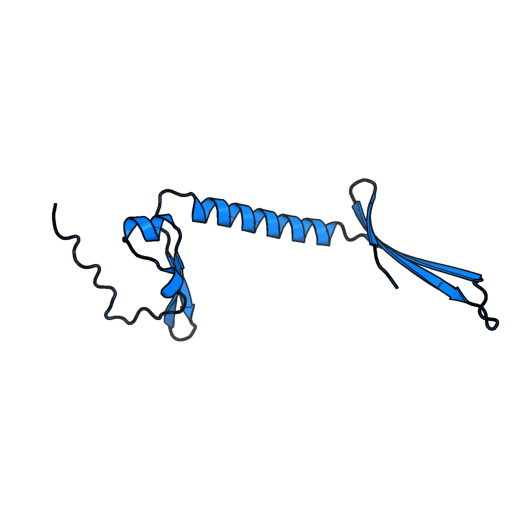 A O 1
ATOM 720 N N . ALA A 1 91 ? -11.189 -1.908 25.241 1.00 79.38 91 ALA A N 1
ATOM 721 C CA . ALA A 1 91 ? -11.193 -3.167 24.510 1.00 79.38 91 ALA A CA 1
ATOM 722 C C . ALA A 1 91 ? -10.009 -3.215 23.536 1.00 79.38 91 ALA A C 1
ATOM 724 O O . ALA A 1 91 ? -9.571 -2.183 23.038 1.00 79.38 91 ALA A O 1
ATOM 725 N N . ASP A 1 92 ? -9.491 -4.414 23.264 1.00 80.69 92 ASP A N 1
ATOM 726 C CA . ASP A 1 92 ? -8.511 -4.644 22.197 1.00 80.69 92 ASP A CA 1
ATOM 727 C C . ASP A 1 92 ? -9.216 -5.330 21.023 1.00 80.69 92 ASP A C 1
ATOM 729 O O . ASP A 1 92 ? -9.387 -6.556 20.992 1.00 80.69 92 ASP A O 1
ATOM 733 N N . TYR A 1 93 ? -9.667 -4.533 20.053 1.00 74.44 93 TYR A N 1
ATOM 734 C CA . TYR A 1 93 ? -10.440 -5.058 18.932 1.00 74.44 93 TYR A CA 1
ATOM 735 C C . TYR A 1 93 ? -9.604 -5.832 17.907 1.00 74.44 93 TYR A C 1
ATOM 737 O O . TYR A 1 93 ? -10.184 -6.468 17.022 1.00 74.44 93 TYR A O 1
ATOM 745 N N . LYS A 1 94 ? -8.269 -5.892 18.037 1.00 70.50 94 LYS A N 1
ATOM 746 C CA . LYS A 1 94 ? -7.419 -6.673 17.117 1.00 70.50 94 LYS A CA 1
ATOM 747 C C . LYS A 1 94 ? -7.773 -8.156 17.100 1.00 70.50 94 LYS A C 1
ATOM 749 O O . LYS A 1 94 ? -7.694 -8.786 16.049 1.00 70.50 94 LYS A O 1
ATOM 754 N N . ALA A 1 95 ? -8.201 -8.706 18.237 1.00 66.44 95 ALA A N 1
ATOM 755 C CA . ALA A 1 95 ? -8.639 -10.099 18.344 1.00 66.44 95 ALA A CA 1
ATOM 756 C C . ALA A 1 95 ? -10.046 -10.350 17.761 1.00 66.44 95 ALA A C 1
ATOM 758 O O . ALA A 1 95 ? -10.456 -11.497 17.609 1.00 66.44 95 ALA A O 1
ATOM 759 N N . THR A 1 96 ? -10.779 -9.283 17.435 1.00 67.94 96 THR A N 1
ATOM 760 C CA . THR A 1 96 ? -12.209 -9.312 17.091 1.00 67.94 96 THR A CA 1
ATOM 761 C C . THR A 1 96 ? -12.449 -9.055 15.596 1.00 67.94 96 THR A C 1
ATOM 763 O O . THR A 1 96 ? -13.582 -9.134 15.119 1.00 67.94 96 THR A O 1
ATOM 766 N N . ILE A 1 97 ? -11.392 -8.784 14.821 1.00 75.88 97 ILE A N 1
ATOM 767 C CA . ILE A 1 97 ? -11.464 -8.584 13.367 1.00 75.88 97 ILE A CA 1
ATOM 768 C C . ILE A 1 97 ? -12.063 -9.824 12.689 1.00 75.88 97 ILE A C 1
ATOM 770 O O . ILE A 1 97 ? -11.621 -10.950 12.906 1.00 75.88 97 ILE A O 1
ATOM 774 N N . GLY A 1 98 ? -13.071 -9.610 11.841 1.00 66.69 98 GLY A N 1
ATOM 775 C CA . GLY A 1 98 ? -13.778 -10.667 11.116 1.00 66.69 98 GLY A CA 1
ATOM 776 C C . GLY A 1 98 ? -14.948 -11.290 11.877 1.00 66.69 98 GLY A C 1
ATOM 777 O O . GLY A 1 98 ? -15.633 -12.151 11.325 1.00 66.69 98 GLY A O 1
ATOM 778 N N . THR A 1 99 ? -15.214 -10.861 13.112 1.00 75.06 99 THR A N 1
ATOM 779 C CA . THR A 1 99 ? -16.401 -11.308 13.847 1.00 75.06 99 THR A CA 1
ATOM 780 C C . THR A 1 99 ? -17.678 -10.702 13.262 1.00 75.06 99 THR A C 1
ATOM 782 O O . THR A 1 99 ? -17.705 -9.580 12.738 1.00 75.06 99 THR A O 1
ATOM 785 N N . PHE A 1 100 ? -18.754 -11.484 13.328 1.00 71.00 100 PHE A N 1
ATOM 786 C CA . PHE A 1 100 ? -20.087 -11.055 12.928 1.00 71.00 100 PHE A CA 1
ATOM 787 C C . PHE A 1 100 ? -20.773 -10.403 14.114 1.00 71.00 100 PHE A C 1
ATOM 789 O O . PHE A 1 100 ? -20.858 -11.011 15.180 1.00 71.00 100 PHE A O 1
ATOM 796 N N . ILE A 1 101 ? -21.357 -9.225 13.912 1.00 65.25 101 ILE A N 1
ATOM 797 C CA . ILE A 1 101 ? -22.288 -8.698 14.906 1.00 65.25 101 ILE A CA 1
ATOM 798 C C . ILE A 1 101 ? -23.612 -9.430 14.704 1.00 65.25 101 ILE A C 1
ATOM 800 O O . ILE A 1 101 ? -24.413 -9.093 13.827 1.00 65.25 101 ILE A O 1
ATOM 804 N N . SER A 1 102 ? -23.843 -10.478 15.497 1.00 52.47 102 SER A N 1
ATOM 805 C CA . SER A 1 102 ? -25.178 -11.059 15.579 1.00 52.47 102 SER A CA 1
ATOM 806 C C . SER A 1 102 ? -26.117 -10.018 16.201 1.00 52.47 102 SER A C 1
ATOM 808 O O . SER A 1 102 ? -25.732 -9.276 17.104 1.00 52.47 102 SER A O 1
ATOM 810 N N . LYS A 1 103 ? -27.373 -9.958 15.737 1.00 47.19 103 LYS A N 1
ATOM 811 C CA . LYS A 1 103 ? -28.429 -9.024 16.195 1.00 47.19 103 LYS A CA 1
ATOM 812 C C . LYS A 1 103 ? -28.663 -8.969 17.724 1.00 47.19 103 LYS A C 1
ATOM 814 O O . LYS A 1 103 ? -29.516 -8.202 18.156 1.00 47.19 103 LYS A O 1
ATOM 819 N N . LYS A 1 104 ? -27.964 -9.773 18.532 1.00 41.06 104 LYS A N 1
ATOM 820 C CA . LYS A 1 104 ? -28.098 -9.859 19.990 1.00 41.06 104 LYS A CA 1
ATOM 821 C C . LYS A 1 104 ? -27.012 -9.148 20.806 1.00 41.06 104 LYS A C 1
ATOM 823 O O . LYS A 1 104 ? -27.222 -8.998 21.999 1.00 41.06 104 LYS A O 1
ATOM 828 N N . GLU A 1 105 ? -25.918 -8.677 20.208 1.00 44.34 105 GLU A N 1
ATOM 829 C CA . GLU A 1 105 ? -24.781 -8.112 20.971 1.00 44.34 105 GLU A CA 1
ATOM 830 C C . GLU A 1 105 ? -24.627 -6.591 20.833 1.00 44.34 105 GLU A C 1
ATOM 832 O O . GLU A 1 105 ? -23.714 -6.000 21.392 1.00 44.34 105 GLU A O 1
ATOM 837 N N . CYS A 1 106 ? -25.563 -5.924 20.151 1.00 41.72 106 CYS A N 1
ATOM 838 C CA . CYS A 1 106 ? -25.673 -4.461 20.163 1.00 41.72 106 CYS A CA 1
ATOM 839 C C . CYS A 1 106 ? -26.530 -3.958 21.343 1.00 41.72 106 CYS A C 1
ATOM 841 O O . CYS A 1 106 ? -27.216 -2.945 21.226 1.00 41.72 106 CYS A O 1
ATOM 843 N N . GLN A 1 107 ? -26.524 -4.662 22.478 1.00 40.00 107 GLN A N 1
ATOM 844 C CA . GLN A 1 107 ? -26.786 -3.997 23.747 1.00 40.00 107 GLN A CA 1
ATOM 845 C C . GLN A 1 107 ? -25.465 -3.334 24.117 1.00 40.00 107 GLN A C 1
ATOM 847 O O . GLN A 1 107 ? -24.580 -3.958 24.689 1.00 40.00 107 GLN A O 1
ATOM 852 N N . PHE A 1 108 ? -25.306 -2.075 23.702 1.00 42.84 108 PHE A N 1
ATOM 853 C CA . PHE A 1 108 ? -24.478 -1.169 24.482 1.00 42.84 108 PHE A CA 1
ATOM 854 C C . PHE A 1 108 ? -25.049 -1.262 25.892 1.00 42.84 108 PHE A C 1
ATOM 856 O O . PHE A 1 108 ? -26.145 -0.746 26.123 1.00 42.84 108 PHE A O 1
ATOM 863 N N . ASP A 1 109 ? -24.378 -2.016 26.766 1.00 36.81 109 ASP A N 1
ATOM 864 C CA . ASP A 1 109 ? -24.662 -1.989 28.189 1.00 36.81 109 ASP A CA 1
ATOM 865 C C . ASP A 1 109 ? -24.730 -0.516 28.549 1.00 36.81 109 ASP A C 1
ATOM 867 O O . ASP A 1 109 ? -23.796 0.251 28.284 1.00 36.81 109 ASP A O 1
ATOM 871 N N . GLU A 1 110 ? -25.916 -0.121 29.005 1.00 37.44 110 GLU A N 1
ATOM 872 C CA . GLU A 1 110 ? -26.211 1.207 29.498 1.00 37.44 110 GLU A CA 1
ATOM 873 C C . GLU A 1 110 ? -24.994 1.654 30.293 1.00 37.44 110 GLU A C 1
ATOM 875 O O . GLU A 1 110 ? -24.601 0.969 31.239 1.00 37.44 110 GLU A O 1
ATOM 880 N N . LEU A 1 111 ? -24.353 2.734 29.827 1.00 38.47 111 LEU A N 1
ATOM 881 C CA . LEU A 1 111 ? -23.277 3.425 30.523 1.00 38.47 111 LEU A CA 1
ATOM 882 C C . LEU A 1 111 ? -23.747 3.642 31.958 1.00 38.47 111 LEU A C 1
ATOM 884 O O . LEU A 1 111 ? -24.481 4.580 32.269 1.00 38.47 111 LEU A O 1
ATOM 888 N N . ASN A 1 112 ? -23.374 2.691 32.803 1.00 32.47 112 ASN A N 1
ATOM 889 C CA . ASN A 1 112 ? -23.779 2.623 34.178 1.00 32.47 112 ASN A CA 1
ATOM 890 C C . ASN A 1 112 ? -22.874 3.615 34.891 1.00 32.47 112 ASN A C 1
ATOM 892 O O . ASN A 1 112 ? -21.705 3.335 35.131 1.00 32.47 112 ASN A O 1
ATOM 896 N N . THR A 1 113 ? -23.452 4.782 35.161 1.00 35.25 113 THR A N 1
ATOM 897 C CA . THR A 1 113 ? -23.269 5.539 36.398 1.00 35.25 113 THR A CA 1
ATOM 898 C C . THR A 1 113 ? -21.817 5.803 36.808 1.00 35.25 113 THR A C 1
ATOM 900 O O . THR A 1 113 ? -21.221 4.951 37.458 1.00 35.25 113 THR A O 1
ATOM 903 N N . ILE A 1 114 ? -21.310 7.017 36.538 1.00 37.00 114 ILE A N 1
ATOM 904 C CA . ILE A 1 114 ? -21.086 8.085 37.548 1.00 37.00 114 ILE A CA 1
ATOM 905 C C . ILE A 1 114 ? -21.293 9.444 36.870 1.00 37.00 114 ILE A C 1
ATOM 907 O O . ILE A 1 114 ? -20.719 9.642 35.776 1.00 37.00 114 ILE A O 1
#

Radius of gyration: 26.61 Å; chains: 1; bounding box: 59×32×73 Å

Foldseek 3Di:
DDWDWDQDPNWIKIKDKDFDADPVRDTPGIDIDIDTCRVVVVVVVVVVVVVVVVLCCQAPDLDKDWDWDQDPVRWTFTADIHPNNCVVVVHDCPVVHGPTDDPPPPPPPPPDDD